Protein AF-A0A2P2M1C1-F1 (afdb_monomer_lite)

Structure (mmCIF, N/CA/C/O backbone):
data_AF-A0A2P2M1C1-F1
#
_entry.id   AF-A0A2P2M1C1-F1
#
loop_
_atom_site.gr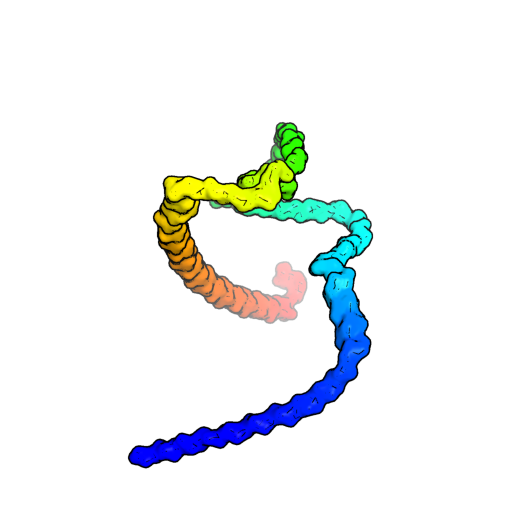oup_PDB
_atom_site.id
_atom_site.type_symbol
_atom_site.label_atom_id
_atom_site.label_alt_id
_atom_site.label_comp_id
_atom_site.label_asym_id
_atom_site.label_entity_id
_atom_site.label_seq_id
_atom_site.pdbx_PDB_ins_code
_atom_site.Cartn_x
_atom_site.Cartn_y
_atom_site.Cartn_z
_atom_site.occupancy
_atom_site.B_iso_or_equiv
_atom_site.auth_seq_id
_atom_site.auth_comp_id
_atom_site.auth_asym_id
_atom_site.auth_atom_id
_atom_site.pdbx_PDB_model_num
ATOM 1 N N . MET A 1 1 ? 43.285 -29.207 9.657 1.00 41.31 1 MET A N 1
ATOM 2 C CA . MET A 1 1 ? 42.515 -29.272 8.392 1.00 41.31 1 MET A CA 1
ATOM 3 C C . MET A 1 1 ? 41.741 -30.584 8.345 1.00 41.31 1 MET A C 1
ATOM 5 O O . MET A 1 1 ? 42.358 -31.636 8.246 1.00 41.31 1 MET A O 1
ATOM 9 N N . ARG A 1 2 ? 40.411 -30.543 8.487 1.00 46.97 2 ARG A N 1
ATOM 10 C CA . ARG A 1 2 ? 39.522 -31.719 8.463 1.00 46.97 2 ARG A CA 1
ATOM 11 C C . ARG A 1 2 ? 38.833 -31.756 7.094 1.00 46.97 2 ARG A C 1
ATOM 13 O O . ARG A 1 2 ? 38.139 -30.808 6.751 1.00 46.97 2 ARG A O 1
ATOM 20 N N . ARG A 1 3 ? 39.084 -32.795 6.289 1.00 52.12 3 ARG A N 1
ATOM 21 C CA . ARG A 1 3 ? 38.459 -32.974 4.966 1.00 52.12 3 ARG A CA 1
ATOM 22 C C . ARG A 1 3 ? 37.133 -33.719 5.137 1.00 52.12 3 ARG A C 1
ATOM 24 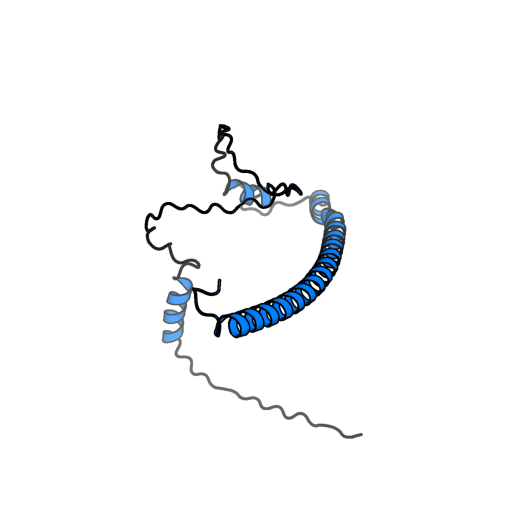O O . ARG A 1 3 ? 37.131 -34.798 5.721 1.00 52.12 3 ARG A O 1
ATOM 31 N N . PHE A 1 4 ? 36.039 -33.174 4.612 1.00 53.50 4 PHE A N 1
ATOM 32 C CA . PHE A 1 4 ? 34.773 -33.897 4.469 1.00 53.50 4 PHE A CA 1
ATOM 33 C C . PHE A 1 4 ? 34.757 -34.600 3.107 1.00 53.50 4 PHE A C 1
ATOM 35 O O . PHE A 1 4 ? 34.995 -33.966 2.079 1.00 53.50 4 PHE A O 1
ATOM 42 N N . LYS A 1 5 ? 34.531 -35.918 3.096 1.00 59.91 5 LYS A N 1
ATOM 43 C CA . LYS A 1 5 ? 34.287 -36.684 1.868 1.00 59.91 5 LYS A CA 1
ATOM 44 C C . LYS A 1 5 ? 32.788 -36.655 1.566 1.00 59.91 5 LYS A C 1
ATOM 46 O O . LYS A 1 5 ? 31.997 -37.062 2.409 1.00 59.91 5 LYS A O 1
ATOM 51 N N . GLY A 1 6 ? 32.420 -36.164 0.384 1.00 43.84 6 GLY A N 1
ATOM 52 C CA . GLY A 1 6 ? 31.051 -36.207 -0.130 1.00 43.84 6 GLY A CA 1
ATOM 53 C C . GLY A 1 6 ? 30.725 -37.592 -0.683 1.00 43.84 6 GLY A C 1
ATOM 54 O O . GLY A 1 6 ? 31.435 -38.098 -1.551 1.00 43.84 6 GLY A O 1
ATOM 55 N N . GLN A 1 7 ? 29.669 -38.201 -0.155 1.00 42.81 7 GLN A N 1
ATOM 56 C CA . GLN A 1 7 ? 29.088 -39.453 -0.625 1.00 42.81 7 GLN A CA 1
ATOM 57 C C . GLN A 1 7 ? 28.041 -39.121 -1.698 1.00 42.81 7 GLN A C 1
ATOM 59 O O . GLN A 1 7 ? 27.069 -38.427 -1.410 1.00 42.81 7 GLN A O 1
ATOM 64 N N . LYS A 1 8 ? 28.252 -39.577 -2.938 1.00 53.19 8 LYS A N 1
ATOM 65 C CA . LYS A 1 8 ? 27.218 -39.588 -3.981 1.00 53.19 8 LYS A CA 1
ATOM 66 C C . LYS A 1 8 ? 26.368 -40.842 -3.805 1.00 53.19 8 LYS A C 1
ATOM 68 O O . LYS A 1 8 ? 26.918 -41.937 -3.711 1.00 53.19 8 LYS A O 1
ATOM 73 N N . VAL A 1 9 ? 25.053 -40.672 -3.768 1.00 47.97 9 VAL A N 1
ATOM 74 C CA . VAL A 1 9 ? 24.082 -41.762 -3.879 1.00 47.97 9 VAL A CA 1
ATOM 75 C C . VAL A 1 9 ? 23.321 -41.508 -5.173 1.00 47.97 9 VAL A C 1
ATOM 77 O O . VAL A 1 9 ? 22.476 -40.620 -5.228 1.00 47.97 9 VAL A O 1
ATOM 80 N N . ASP A 1 10 ? 23.673 -42.244 -6.223 1.00 41.59 10 ASP A N 1
ATOM 81 C CA . ASP A 1 10 ? 22.880 -42.300 -7.447 1.00 41.59 10 ASP A CA 1
ATOM 82 C C . ASP A 1 10 ? 21.710 -43.252 -7.173 1.00 41.59 10 ASP A C 1
ATOM 84 O O . ASP A 1 10 ? 21.884 -44.468 -7.113 1.00 41.59 10 ASP A O 1
ATOM 88 N N . GLN A 1 11 ? 20.520 -42.702 -6.927 1.00 48.97 11 GLN A N 1
ATOM 89 C CA . GLN A 1 11 ? 19.297 -43.493 -6.827 1.00 48.97 11 GLN A CA 1
ATOM 90 C C . GLN A 1 11 ? 18.631 -43.522 -8.203 1.00 48.97 11 GLN A C 1
ATOM 92 O O . GLN A 1 11 ? 17.816 -42.670 -8.549 1.00 48.97 11 GLN A O 1
ATOM 97 N N . THR A 1 12 ? 19.026 -44.502 -9.012 1.00 42.69 12 THR A N 1
ATOM 98 C CA . THR A 1 12 ? 18.325 -44.891 -10.236 1.00 42.69 12 THR A CA 1
ATOM 99 C C . THR A 1 12 ? 16.996 -45.527 -9.846 1.00 42.69 12 THR A C 1
ATOM 101 O O . THR A 1 12 ? 16.941 -46.688 -9.443 1.00 42.69 12 THR A O 1
ATOM 104 N N . VAL A 1 13 ? 15.922 -44.745 -9.908 1.00 49.66 13 VAL A N 1
ATOM 105 C CA . VAL A 1 13 ? 14.561 -45.274 -9.853 1.00 49.66 13 VAL A CA 1
ATOM 106 C C . VAL A 1 13 ? 14.185 -45.649 -11.282 1.00 49.66 13 VAL A C 1
ATOM 108 O O . VAL A 1 13 ? 13.906 -44.775 -12.100 1.00 49.66 13 VAL A O 1
ATOM 111 N N . ASP A 1 14 ? 14.211 -46.945 -11.586 1.00 46.25 14 ASP A N 1
ATOM 112 C CA . ASP A 1 14 ? 13.631 -47.497 -12.810 1.00 46.25 14 ASP A CA 1
ATOM 113 C C . ASP A 1 14 ? 12.112 -47.292 -12.771 1.00 46.25 14 ASP A C 1
ATOM 115 O O . ASP A 1 14 ? 11.350 -48.111 -12.253 1.00 46.25 14 ASP A O 1
ATOM 119 N N . ILE A 1 15 ? 11.654 -46.154 -13.294 1.00 57.81 15 ILE A N 1
ATOM 120 C CA . ILE A 1 15 ? 10.233 -45.906 -13.514 1.00 57.81 15 ILE A CA 1
ATOM 121 C C . ILE A 1 15 ? 9.871 -46.584 -14.834 1.00 57.81 15 ILE A C 1
ATOM 123 O O . ILE A 1 15 ? 10.038 -46.019 -15.915 1.00 57.81 15 ILE A O 1
ATOM 127 N N . ILE A 1 16 ? 9.360 -47.811 -14.746 1.00 57.53 16 ILE A N 1
ATOM 128 C CA . ILE A 1 16 ? 8.668 -48.467 -15.858 1.00 57.53 16 ILE A CA 1
ATOM 129 C C . ILE A 1 16 ? 7.376 -47.675 -16.115 1.00 57.53 16 ILE A C 1
ATOM 131 O O . ILE A 1 16 ? 6.317 -47.951 -15.554 1.00 57.53 16 ILE A O 1
ATOM 135 N N . LEU A 1 17 ? 7.479 -46.629 -16.935 1.00 52.56 17 LEU A N 1
ATOM 136 C CA . LEU A 1 17 ? 6.347 -45.848 -17.420 1.00 52.56 17 LEU A CA 1
ATOM 137 C C . LEU A 1 17 ? 5.636 -46.668 -18.493 1.00 52.56 17 LEU A C 1
ATOM 139 O O . LEU A 1 17 ? 6.147 -46.830 -19.597 1.00 52.56 17 LEU A O 1
ATOM 143 N N . ASN A 1 18 ? 4.441 -47.166 -18.183 1.00 56.41 18 ASN A N 1
ATOM 144 C CA . ASN A 1 18 ? 3.503 -47.601 -19.208 1.00 56.41 18 ASN A CA 1
ATOM 145 C C . ASN A 1 18 ? 3.133 -46.369 -20.064 1.00 56.41 18 ASN A C 1
ATOM 147 O O . ASN A 1 18 ? 2.441 -45.476 -19.570 1.00 56.41 18 ASN A O 1
ATOM 151 N N . PRO A 1 19 ? 3.570 -46.276 -21.333 1.00 56.09 19 PRO A N 1
ATOM 152 C CA . PRO A 1 19 ? 3.393 -45.060 -22.125 1.00 56.09 19 PRO A CA 1
ATOM 153 C C . PRO A 1 19 ? 1.929 -44.827 -22.518 1.00 56.09 19 PRO A C 1
ATOM 155 O O . PRO A 1 19 ? 1.558 -43.721 -22.899 1.00 56.09 19 PRO A O 1
ATOM 158 N N . LYS A 1 20 ? 1.067 -45.849 -22.415 1.00 56.91 20 LYS A N 1
ATOM 159 C CA . LYS A 1 20 ? -0.342 -45.742 -22.816 1.00 56.91 20 LYS A CA 1
ATOM 160 C C . LYS A 1 20 ? -1.206 -44.995 -21.802 1.00 56.91 20 LYS A C 1
ATOM 162 O O . LYS A 1 20 ? -2.209 -44.411 -22.193 1.00 56.91 20 LYS A O 1
ATOM 167 N N . SER A 1 21 ? -0.828 -44.983 -20.522 1.00 58.84 21 SER A N 1
ATOM 168 C CA . SER A 1 21 ? -1.593 -44.276 -19.486 1.00 58.84 21 SER A CA 1
ATOM 169 C C . SER A 1 21 ? -1.220 -42.798 -19.362 1.00 58.84 21 SER A C 1
ATOM 171 O O . SER A 1 21 ? -2.030 -42.024 -18.862 1.00 58.84 21 SER A O 1
ATOM 173 N N . SER A 1 22 ? -0.030 -42.383 -19.819 1.00 60.75 22 SER A N 1
ATOM 174 C CA . SER A 1 22 ? 0.375 -40.972 -19.752 1.00 60.75 22 SER A CA 1
ATOM 175 C C . SER A 1 22 ? -0.283 -40.131 -20.845 1.00 60.75 22 SER A C 1
ATOM 177 O O . SER A 1 22 ? -0.759 -39.041 -20.553 1.00 60.75 22 SER A O 1
ATOM 179 N N . VAL A 1 23 ? -0.392 -40.639 -22.079 1.00 64.81 23 VAL A N 1
ATOM 180 C CA . VAL A 1 23 ? -0.949 -39.867 -23.207 1.00 64.81 23 VAL A CA 1
ATOM 181 C C . VAL A 1 23 ? -2.424 -39.523 -22.984 1.00 64.81 23 VAL A C 1
ATOM 183 O O . VAL A 1 23 ? -2.810 -38.370 -23.156 1.00 64.81 23 VAL A O 1
ATOM 186 N N . ALA A 1 24 ? -3.224 -40.482 -22.510 1.00 67.69 24 ALA A N 1
ATOM 187 C CA . ALA A 1 24 ? -4.639 -40.247 -22.210 1.00 67.69 24 ALA A CA 1
ATOM 188 C C . ALA A 1 24 ? -4.842 -39.228 -21.072 1.00 67.69 24 ALA A C 1
ATOM 190 O O . ALA A 1 24 ? -5.814 -38.475 -21.069 1.00 67.69 24 ALA A O 1
ATOM 191 N N . HIS A 1 25 ? -3.917 -39.172 -20.107 1.00 69.06 25 HIS A N 1
ATOM 192 C CA . HIS A 1 25 ? -3.972 -38.181 -19.032 1.00 69.06 25 HIS A CA 1
ATOM 193 C C . HIS A 1 25 ? -3.611 -36.775 -19.532 1.00 69.06 25 HIS A C 1
ATOM 195 O O . HIS A 1 25 ? -4.255 -35.799 -19.146 1.00 69.06 25 HIS A O 1
ATOM 201 N N . LEU A 1 26 ? -2.625 -36.678 -20.429 1.00 76.88 26 LEU A N 1
ATOM 202 C CA . LEU A 1 26 ? -2.195 -35.406 -21.006 1.00 76.88 26 LEU A CA 1
ATOM 203 C C . LEU A 1 26 ? -3.281 -34.788 -21.897 1.00 76.88 26 LEU A C 1
ATOM 205 O O . LEU A 1 26 ? -3.517 -33.582 -21.822 1.00 76.88 26 LEU A O 1
ATOM 209 N N . GLU A 1 27 ? -4.000 -35.599 -22.676 1.00 78.12 27 GLU A N 1
ATOM 210 C CA . GLU A 1 27 ? -5.101 -35.121 -23.523 1.00 78.12 27 GLU A CA 1
ATOM 211 C C . GLU A 1 27 ? -6.188 -34.414 -22.696 1.00 78.12 27 GLU A C 1
ATOM 213 O O . GLU A 1 27 ? -6.614 -33.317 -23.047 1.00 78.12 27 GLU A O 1
ATOM 218 N N . GLY A 1 28 ? -6.540 -34.949 -21.521 1.00 73.06 28 GLY A N 1
ATOM 219 C CA . GLY A 1 28 ? -7.480 -34.300 -20.602 1.00 73.06 28 GLY A CA 1
ATOM 220 C C . GLY A 1 28 ? -6.963 -32.994 -19.983 1.00 73.06 28 GLY A C 1
ATOM 221 O O . GLY A 1 28 ? -7.756 -32.091 -19.715 1.00 73.06 28 GLY A O 1
ATOM 222 N N . THR A 1 29 ? -5.648 -32.862 -19.771 1.00 75.81 29 THR A N 1
ATOM 223 C CA . THR A 1 29 ? -5.057 -31.621 -19.237 1.00 75.81 29 THR A CA 1
ATOM 224 C C . THR A 1 29 ? -5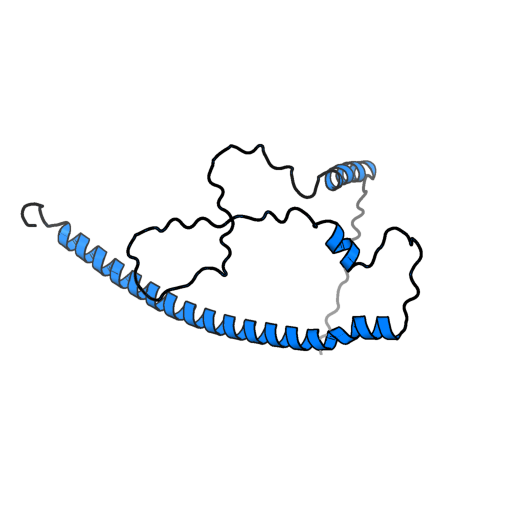.002 -30.494 -20.265 1.00 75.81 29 THR A C 1
ATOM 226 O O . THR A 1 29 ? -5.221 -29.344 -19.896 1.00 75.81 29 THR A O 1
ATOM 229 N N . PHE A 1 30 ? -4.762 -30.808 -21.543 1.00 74.50 30 PHE A N 1
ATOM 230 C CA . PHE A 1 30 ? -4.666 -29.804 -22.611 1.00 74.50 30 PHE A CA 1
ATOM 231 C C . PHE A 1 30 ? -5.998 -29.529 -23.318 1.00 74.50 30 PHE A C 1
ATOM 233 O O . PHE A 1 30 ? -6.153 -28.469 -23.917 1.00 74.50 30 PHE A O 1
ATOM 240 N N . ALA A 1 31 ? -6.973 -30.438 -23.228 1.00 78.69 31 ALA A N 1
ATOM 241 C CA . ALA A 1 31 ? -8.321 -30.214 -23.753 1.00 78.69 31 ALA A CA 1
ATOM 242 C C . ALA A 1 31 ? -9.170 -29.290 -22.864 1.00 78.69 31 ALA A C 1
ATOM 244 O O . ALA A 1 31 ? -10.250 -28.863 -23.275 1.00 78.69 31 ALA A O 1
ATOM 245 N N . LYS A 1 32 ? -8.716 -28.981 -21.642 1.00 79.31 32 LYS A N 1
ATOM 246 C CA . LYS A 1 32 ? -9.449 -28.098 -20.738 1.00 79.31 32 LYS A CA 1
ATOM 247 C C . LYS A 1 32 ? -9.092 -26.640 -21.045 1.00 79.31 32 LYS A C 1
ATOM 249 O O . LYS A 1 32 ? -7.917 -26.283 -20.935 1.00 79.31 32 LYS A O 1
ATOM 254 N N . PRO A 1 33 ? -10.062 -25.790 -21.429 1.00 73.19 33 PRO A N 1
ATOM 255 C CA . PRO A 1 33 ? -9.784 -24.380 -21.652 1.00 73.19 33 PRO A CA 1
ATOM 256 C C . PRO A 1 33 ? -9.243 -23.756 -20.353 1.00 73.19 33 PRO A C 1
ATOM 258 O O . PRO A 1 33 ? -9.687 -24.132 -19.264 1.00 73.19 33 PRO A O 1
ATOM 261 N N . PRO A 1 34 ? -8.289 -22.812 -20.441 1.00 71.31 34 PRO A N 1
ATOM 262 C CA . PRO A 1 34 ? -7.633 -22.222 -19.270 1.00 71.31 34 PRO A CA 1
ATOM 263 C C . PRO A 1 34 ? -8.600 -21.473 -18.343 1.00 71.31 34 PRO A C 1
ATOM 265 O O . PRO A 1 34 ? -8.275 -21.232 -17.183 1.00 71.31 34 PRO A O 1
ATOM 268 N N . PHE A 1 35 ? -9.798 -21.149 -18.830 1.00 63.56 35 PHE A N 1
ATOM 269 C CA . PHE A 1 35 ? -10.876 -20.556 -18.055 1.00 63.56 35 PHE A CA 1
ATOM 270 C C . PHE A 1 35 ? -12.144 -21.391 -18.278 1.00 63.56 35 PHE A C 1
ATOM 272 O O . PHE A 1 35 ? -12.482 -21.648 -19.435 1.00 63.56 35 PHE A O 1
ATOM 279 N N . PRO A 1 36 ? -12.829 -21.864 -17.222 1.00 68.38 36 PRO A N 1
ATOM 280 C CA . PRO A 1 36 ? -14.130 -22.500 -17.385 1.00 68.38 36 PRO A CA 1
ATOM 281 C C . PRO A 1 36 ? -15.127 -21.480 -17.944 1.00 68.38 36 PRO A C 1
ATOM 283 O O . PRO A 1 36 ? -15.161 -20.340 -17.477 1.00 68.38 36 PRO A O 1
ATOM 286 N N . ASP A 1 37 ? -15.931 -21.893 -18.926 1.00 54.09 37 ASP A N 1
ATOM 287 C CA . ASP A 1 37 ? -17.043 -21.082 -19.417 1.00 54.09 37 ASP A CA 1
ATOM 288 C C . ASP A 1 37 ? -17.951 -20.724 -18.239 1.00 54.09 37 ASP A C 1
ATOM 290 O O . ASP A 1 37 ? -18.376 -21.594 -17.472 1.00 54.09 37 ASP A O 1
ATOM 294 N N . SER A 1 38 ? -18.181 -19.423 -18.069 1.00 55.97 38 SER A N 1
ATOM 295 C CA . SER A 1 38 ? -18.974 -18.853 -16.989 1.00 55.97 38 SER A CA 1
ATOM 296 C C . SER A 1 38 ? -20.283 -19.616 -16.794 1.00 55.97 38 SER A C 1
ATOM 298 O O . SER A 1 38 ? -21.060 -19.797 -17.733 1.00 55.97 38 SER A O 1
ATOM 300 N N . SER A 1 39 ? -20.544 -20.017 -15.548 1.00 54.28 39 SER A N 1
ATOM 301 C CA . SER A 1 39 ? -21.848 -20.504 -15.096 1.00 54.28 39 SER A CA 1
ATOM 302 C C . SER A 1 39 ? -22.975 -19.585 -15.587 1.00 54.28 39 SER A C 1
ATOM 304 O O . SER A 1 39 ? -22.768 -18.370 -15.683 1.00 54.28 39 SER A O 1
ATOM 306 N N . PRO A 1 40 ? -24.178 -20.122 -15.873 1.00 47.19 40 PRO A N 1
ATOM 307 C CA . PRO A 1 40 ? -25.295 -19.303 -16.310 1.00 47.19 40 PRO A CA 1
ATOM 308 C C . PRO A 1 40 ? -25.575 -18.231 -15.262 1.00 47.19 40 PRO A C 1
ATOM 310 O O . PRO A 1 40 ? -25.778 -18.517 -14.081 1.00 47.19 40 PRO A O 1
ATOM 313 N N . ILE A 1 41 ? -25.551 -16.993 -15.742 1.00 44.69 41 ILE A N 1
ATOM 314 C CA . ILE A 1 41 ? -25.860 -15.779 -15.009 1.00 44.69 41 ILE A CA 1
ATOM 315 C C . ILE A 1 41 ? -27.221 -15.954 -14.320 1.00 44.69 41 ILE A C 1
ATOM 317 O O . ILE A 1 41 ? -28.277 -15.979 -14.954 1.00 44.69 41 ILE A O 1
ATOM 321 N N . VAL A 1 42 ? -27.209 -16.113 -12.997 1.00 46.47 42 VAL A N 1
ATOM 322 C CA . VAL A 1 42 ? -28.374 -15.735 -12.204 1.00 46.47 42 VAL A CA 1
ATOM 323 C C . VAL A 1 42 ? -28.470 -14.229 -12.396 1.00 46.47 42 VAL A C 1
ATOM 325 O O . VAL A 1 42 ? -27.532 -13.503 -12.073 1.00 46.47 42 VAL A O 1
ATOM 328 N N . LYS A 1 43 ? -29.561 -13.772 -13.016 1.00 49.06 43 LYS A N 1
ATOM 329 C CA . LYS A 1 43 ? -29.931 -12.358 -13.020 1.00 49.06 43 LYS A CA 1
ATOM 330 C C . LYS A 1 43 ? -30.174 -11.955 -11.571 1.00 49.06 43 LYS A C 1
ATOM 332 O O . LYS A 1 43 ? -31.300 -12.050 -11.096 1.00 49.06 43 LYS A O 1
ATOM 337 N N . ASP A 1 44 ? -29.122 -11.531 -10.896 1.00 42.34 44 ASP A N 1
ATOM 338 C CA . ASP A 1 44 ? -29.255 -10.580 -9.815 1.00 42.34 44 ASP A CA 1
ATOM 339 C C . ASP A 1 44 ? -28.697 -9.262 -10.335 1.00 42.34 44 ASP A C 1
ATOM 341 O O . ASP A 1 44 ? -27.519 -9.125 -10.671 1.00 42.34 44 ASP A O 1
ATOM 345 N N . SER A 1 45 ? -29.617 -8.339 -10.568 1.00 50.22 45 SER A N 1
ATOM 346 C CA . SER A 1 45 ? -29.359 -7.001 -11.065 1.00 50.22 45 SER A CA 1
ATOM 347 C C . SER A 1 45 ? -28.668 -6.195 -9.974 1.00 50.22 45 SER A C 1
ATOM 349 O O . SER A 1 45 ? -29.307 -5.414 -9.279 1.00 50.22 45 SER A O 1
ATOM 351 N N . ASN A 1 46 ? -27.366 -6.392 -9.821 1.00 54.03 46 ASN A N 1
ATOM 352 C CA . ASN A 1 46 ? -26.503 -5.430 -9.160 1.00 54.03 46 ASN A CA 1
ATOM 353 C C . ASN A 1 46 ? -25.112 -5.509 -9.790 1.00 54.03 46 ASN A C 1
ATOM 355 O O . ASN A 1 46 ? -24.194 -6.154 -9.287 1.00 54.03 46 ASN A O 1
ATOM 359 N N . GLU A 1 47 ? -25.005 -4.903 -10.968 1.00 44.59 47 GLU A N 1
ATOM 360 C CA . GLU A 1 47 ? -23.760 -4.701 -11.696 1.00 44.59 47 GLU A CA 1
ATOM 361 C C . GLU A 1 47 ? -22.880 -3.737 -10.887 1.00 44.59 47 GLU A C 1
ATOM 363 O O . GLU A 1 47 ? -22.967 -2.520 -11.022 1.00 44.59 47 GLU A O 1
ATOM 368 N N . PHE A 1 48 ? -22.058 -4.282 -9.988 1.00 49.62 48 PHE A N 1
ATOM 369 C CA . PHE A 1 48 ? -20.984 -3.531 -9.347 1.00 49.62 48 PHE A CA 1
ATOM 370 C C . PHE A 1 48 ? -19.878 -3.339 -10.389 1.00 49.62 48 PHE A C 1
ATOM 372 O O . PHE A 1 48 ? -18.948 -4.141 -10.498 1.00 49.62 48 PHE A O 1
ATOM 379 N N . ALA A 1 49 ? -20.040 -2.314 -11.227 1.00 54.03 49 ALA A N 1
ATOM 380 C CA . ALA A 1 49 ? -18.969 -1.823 -12.077 1.00 54.03 49 ALA A CA 1
ATOM 381 C C . ALA A 1 49 ? -17.770 -1.466 -11.186 1.00 54.03 49 ALA A C 1
ATOM 383 O O . ALA A 1 49 ? -17.943 -0.899 -10.105 1.00 54.03 49 ALA A O 1
ATOM 384 N N . ALA A 1 50 ? -16.565 -1.844 -11.616 1.00 55.97 50 ALA A N 1
ATOM 385 C CA . ALA A 1 50 ? -15.346 -1.471 -10.914 1.00 55.97 50 ALA A CA 1
ATOM 386 C C . ALA A 1 50 ? -15.323 0.061 -10.755 1.00 55.97 50 ALA A C 1
ATOM 388 O O . ALA A 1 50 ? -15.457 0.749 -11.767 1.00 55.97 50 ALA A O 1
ATOM 389 N N . PRO A 1 51 ? -15.209 0.602 -9.530 1.00 57.19 51 PRO A N 1
ATOM 390 C CA . PRO A 1 51 ? -15.084 2.039 -9.359 1.00 57.19 51 PRO A CA 1
ATOM 391 C C . PRO A 1 51 ? -13.757 2.473 -9.984 1.00 57.19 51 PRO A C 1
ATOM 393 O O . PRO A 1 51 ? -12.699 1.978 -9.588 1.00 57.19 51 PRO A O 1
ATOM 396 N N . ASP A 1 52 ? -13.816 3.360 -10.977 1.00 63.50 52 ASP A N 1
ATOM 397 C CA . ASP A 1 52 ? -12.636 4.033 -11.509 1.00 63.50 52 ASP A CA 1
ATOM 398 C C . ASP A 1 52 ? -12.046 4.883 -10.374 1.00 63.50 52 ASP A C 1
ATOM 400 O O . ASP A 1 52 ? -12.639 5.849 -9.900 1.00 63.50 52 ASP A O 1
ATOM 404 N N . ILE A 1 53 ? -10.894 4.445 -9.865 1.00 67.75 53 ILE A N 1
ATOM 405 C CA . ILE A 1 53 ? -10.267 4.942 -8.626 1.00 67.75 53 ILE A CA 1
ATOM 406 C C . ILE A 1 53 ? -9.788 6.403 -8.767 1.00 67.75 53 ILE A C 1
ATOM 408 O O . ILE A 1 53 ? -9.460 7.042 -7.770 1.00 67.75 53 ILE A O 1
ATOM 412 N N . ASP A 1 54 ? -9.785 6.942 -9.985 1.00 69.62 54 ASP A N 1
ATOM 413 C CA . ASP A 1 54 ? -9.296 8.286 -10.295 1.00 69.62 54 ASP A CA 1
ATOM 414 C C . ASP A 1 54 ? -10.364 9.396 -10.140 1.00 69.62 54 ASP A C 1
ATOM 416 O O . ASP A 1 54 ? -9.997 10.567 -10.153 1.00 69.62 54 ASP A O 1
ATOM 420 N N . ASP A 1 55 ? -11.645 9.055 -9.917 1.00 64.69 55 ASP A N 1
ATOM 421 C CA . ASP A 1 55 ? -12.762 10.016 -9.752 1.00 64.69 55 ASP A CA 1
ATOM 422 C C . ASP A 1 55 ? -13.185 10.243 -8.280 1.00 64.69 55 ASP A C 1
ATOM 424 O O . ASP A 1 55 ? -14.199 10.884 -7.997 1.00 64.69 55 ASP A O 1
ATOM 428 N N . ILE A 1 56 ? -12.424 9.730 -7.305 1.00 63.34 56 ILE A N 1
ATOM 429 C CA . ILE A 1 56 ? -12.649 10.061 -5.890 1.00 63.34 56 ILE A CA 1
ATOM 430 C C . ILE A 1 56 ? -11.976 11.408 -5.593 1.00 63.34 56 ILE A C 1
ATOM 432 O O . ILE A 1 56 ? -10.820 11.461 -5.169 1.00 63.34 56 ILE A O 1
ATOM 436 N N . GLU A 1 57 ? -12.710 12.505 -5.779 1.00 65.81 57 GLU A N 1
ATOM 437 C CA . GLU A 1 57 ? -12.396 13.767 -5.103 1.00 65.81 57 GLU A CA 1
ATOM 438 C C . GLU A 1 57 ? -12.698 13.594 -3.606 1.00 65.81 57 GLU A C 1
ATOM 440 O O . GLU A 1 57 ? -13.849 13.528 -3.176 1.00 65.81 57 GLU A O 1
ATOM 445 N N . ILE A 1 58 ? -11.642 13.445 -2.802 1.00 58.34 58 ILE A N 1
ATOM 446 C CA . ILE A 1 58 ? -11.743 13.475 -1.341 1.00 58.34 58 ILE A CA 1
ATOM 447 C C . ILE A 1 58 ? -11.850 14.944 -0.946 1.00 58.34 58 ILE A C 1
ATOM 449 O O . ILE A 1 58 ? -10.834 15.613 -0.773 1.00 58.34 58 ILE A O 1
ATOM 453 N N . ASP A 1 59 ? -13.075 15.444 -0.841 1.00 60.00 59 ASP A N 1
ATOM 454 C CA . ASP A 1 59 ? -13.323 16.715 -0.169 1.00 60.00 59 ASP A CA 1
ATOM 455 C C . ASP A 1 59 ? -13.173 16.503 1.349 1.00 60.00 59 ASP A C 1
ATOM 457 O O . ASP A 1 59 ? -13.768 15.591 1.930 1.00 60.00 59 ASP A O 1
ATOM 461 N N . ASP A 1 60 ? -12.349 17.331 1.995 1.00 56.69 60 ASP A N 1
ATOM 462 C CA . ASP A 1 60 ? -12.071 17.331 3.442 1.00 56.69 60 ASP A CA 1
ATOM 463 C C . ASP A 1 60 ? -13.271 17.879 4.269 1.00 56.69 60 ASP A C 1
ATOM 465 O O . ASP A 1 60 ? -13.089 18.657 5.208 1.00 56.69 60 ASP A O 1
ATOM 469 N N . GLU A 1 61 ? -14.519 17.506 3.953 1.00 57.62 61 GLU A N 1
ATOM 470 C CA . GLU A 1 61 ? -15.716 18.003 4.658 1.00 57.62 61 GLU A CA 1
ATOM 471 C C . GLU A 1 61 ? -16.804 16.912 4.857 1.00 57.62 61 GLU A C 1
ATOM 473 O O . GLU A 1 61 ? -17.069 16.121 3.949 1.00 57.62 61 GLU A O 1
ATOM 478 N N . PRO A 1 62 ? -17.431 16.790 6.052 1.00 44.34 62 PRO A N 1
ATOM 479 C CA . PRO A 1 62 ? -18.364 15.697 6.362 1.00 44.34 62 PRO A CA 1
ATOM 480 C C . PRO A 1 62 ? -19.704 15.803 5.596 1.00 44.34 62 PRO A C 1
ATOM 482 O O . PRO A 1 62 ? -20.173 16.904 5.313 1.00 44.34 62 PRO A O 1
ATOM 485 N N . PRO A 1 63 ? -20.379 14.674 5.286 1.00 47.31 63 PRO A N 1
ATOM 486 C CA . PRO A 1 63 ? -21.358 14.626 4.203 1.00 47.31 63 PRO A CA 1
ATOM 487 C C . PRO A 1 63 ? -22.736 15.164 4.612 1.00 47.31 63 PRO A C 1
ATOM 489 O O . PRO A 1 63 ? -23.334 14.705 5.587 1.00 47.31 63 PRO A O 1
ATOM 492 N N . LEU A 1 64 ? -23.298 16.058 3.790 1.00 36.59 64 LEU A N 1
ATOM 493 C CA . LEU A 1 64 ? -24.728 16.368 3.772 1.00 36.59 64 LEU A CA 1
ATOM 494 C C . LEU A 1 64 ? -25.343 15.913 2.446 1.00 36.59 64 LEU A C 1
ATOM 496 O O . LEU A 1 64 ? -24.921 16.286 1.356 1.00 36.59 64 LEU A O 1
ATOM 500 N N . HIS A 1 65 ? -26.363 15.071 2.573 1.00 46.06 65 HIS A N 1
ATOM 501 C CA . HIS A 1 65 ? -27.145 14.507 1.484 1.00 46.06 65 HIS A CA 1
ATOM 502 C C . HIS A 1 65 ? -27.790 15.594 0.621 1.00 46.06 65 HIS A C 1
ATOM 504 O O . HIS A 1 65 ? -28.576 16.370 1.146 1.00 46.06 65 HIS A O 1
ATOM 510 N N . THR A 1 66 ? -27.566 15.567 -0.696 1.00 38.91 66 THR A N 1
ATOM 511 C CA . THR A 1 66 ? -28.605 15.791 -1.724 1.00 38.91 66 THR A CA 1
ATOM 512 C C . THR A 1 66 ? -28.037 15.502 -3.116 1.00 38.91 66 THR A C 1
ATOM 514 O O . THR A 1 66 ? -26.963 15.974 -3.468 1.00 38.91 66 THR A O 1
ATOM 517 N N . ALA A 1 67 ? -28.758 14.706 -3.907 1.00 44.25 67 ALA A N 1
ATOM 518 C CA . ALA A 1 67 ? -28.396 14.362 -5.282 1.00 44.25 67 ALA A CA 1
ATOM 519 C C . ALA A 1 67 ? -28.479 15.570 -6.235 1.00 44.25 67 ALA A C 1
ATOM 521 O O . ALA A 1 67 ? -29.387 16.392 -6.089 1.00 44.25 67 ALA A O 1
ATOM 522 N N . PRO A 1 68 ? -27.674 15.578 -7.312 1.00 39.41 68 PRO A N 1
ATOM 523 C CA . PRO A 1 68 ? -28.128 16.131 -8.576 1.00 39.41 68 PRO A CA 1
ATOM 524 C C . PRO A 1 68 ? -28.049 15.106 -9.711 1.00 39.41 68 PRO A C 1
ATOM 526 O O . PRO A 1 68 ? -27.038 14.458 -9.970 1.00 39.41 68 PRO A O 1
ATOM 529 N N . SER A 1 69 ? -29.173 15.014 -10.414 1.00 46.84 69 SER A N 1
ATOM 530 C CA . SER A 1 69 ? -29.290 14.446 -11.748 1.00 46.84 69 SER A CA 1
ATOM 531 C C . SER A 1 69 ? -28.435 15.270 -12.714 1.00 46.84 69 SER A C 1
ATOM 533 O O . SER A 1 69 ? -28.613 16.482 -12.811 1.00 46.84 69 SER A O 1
ATOM 535 N N . SER A 1 70 ? -27.519 14.626 -13.434 1.00 47.25 70 SER A N 1
ATOM 536 C CA . SER A 1 70 ? -26.856 15.238 -14.582 1.00 47.25 70 SER A CA 1
ATOM 537 C C . SER A 1 70 ? -26.667 14.185 -15.663 1.00 47.25 70 SER A C 1
ATOM 539 O O . SER A 1 70 ? -25.935 13.212 -15.507 1.00 47.25 70 SER A O 1
ATOM 541 N N . SER A 1 71 ? -27.430 14.369 -16.736 1.00 51.34 71 SER A N 1
ATOM 542 C CA . SER A 1 71 ? -27.424 13.556 -17.944 1.00 51.34 71 SER A CA 1
ATOM 543 C C . SER A 1 71 ? -26.154 13.840 -18.738 1.00 51.34 71 SER A C 1
ATOM 545 O O . SER A 1 71 ? -25.981 14.952 -19.236 1.00 51.34 71 SER A O 1
ATOM 547 N N . CYS A 1 72 ? -25.298 12.837 -18.912 1.00 36.25 72 CYS A N 1
ATOM 548 C CA . CYS A 1 72 ? -24.190 12.880 -19.858 1.00 36.25 72 CYS A CA 1
ATOM 549 C C . CYS A 1 72 ? -24.366 11.786 -20.924 1.00 36.25 72 CYS A C 1
ATOM 551 O O . CYS A 1 72 ? -24.514 10.600 -20.630 1.00 36.25 72 CYS A O 1
ATOM 553 N N . ASP A 1 73 ? -24.393 12.213 -22.187 1.00 42.12 73 ASP A N 1
ATOM 554 C CA . ASP A 1 73 ? -24.514 11.343 -23.355 1.00 42.12 73 ASP A CA 1
ATOM 555 C C . ASP A 1 73 ? -23.311 10.393 -23.471 1.00 42.12 73 ASP A C 1
ATOM 557 O O . ASP A 1 73 ? -22.184 10.802 -23.768 1.00 42.12 73 ASP A O 1
ATOM 561 N N . VAL A 1 74 ? -23.563 9.094 -23.301 1.00 42.34 74 VAL A N 1
ATOM 562 C CA . VAL A 1 74 ? -22.575 8.027 -23.496 1.00 42.34 74 VAL A CA 1
ATOM 563 C C . VAL A 1 74 ? -22.373 7.783 -24.994 1.00 42.34 74 VAL A C 1
ATOM 565 O O . VAL A 1 74 ? -23.144 7.084 -25.654 1.00 42.34 74 VAL A O 1
ATOM 568 N N . ARG A 1 75 ? -21.280 8.315 -25.552 1.00 51.16 75 ARG A N 1
ATOM 569 C CA . ARG A 1 75 ? -20.750 7.848 -26.841 1.00 51.16 75 ARG A CA 1
ATOM 570 C C . ARG A 1 75 ? -20.042 6.511 -26.636 1.00 51.16 75 ARG A C 1
ATOM 572 O O . ARG A 1 75 ? -18.918 6.449 -26.153 1.00 51.16 75 ARG A O 1
ATOM 579 N N . SER A 1 76 ? -20.699 5.423 -27.032 1.00 50.91 76 SER A N 1
ATOM 580 C CA . SER A 1 76 ? -20.132 4.076 -26.966 1.00 50.91 76 SER A CA 1
ATOM 581 C C . SER A 1 76 ? -18.974 3.902 -27.960 1.00 50.91 76 SER A C 1
ATOM 583 O O . SER A 1 76 ? -19.210 3.701 -29.155 1.00 50.91 76 SER A O 1
ATOM 585 N N . ILE A 1 77 ? -17.728 3.914 -27.483 1.00 50.59 77 ILE A N 1
ATOM 586 C CA . ILE A 1 77 ? -16.578 3.446 -28.269 1.00 50.59 77 ILE A CA 1
ATOM 587 C C . ILE A 1 77 ? -16.579 1.918 -28.210 1.00 50.59 77 ILE A C 1
ATOM 589 O O . ILE A 1 77 ? -16.036 1.284 -27.309 1.00 50.59 77 ILE A O 1
ATOM 593 N N . LYS A 1 78 ? -17.270 1.304 -29.171 1.00 57.16 78 LYS A N 1
ATOM 594 C CA . LYS A 1 78 ? -17.258 -0.145 -29.360 1.00 57.16 78 LYS A CA 1
ATOM 595 C C . LYS A 1 78 ? -16.088 -0.529 -30.267 1.00 57.16 78 LYS A C 1
ATOM 597 O O . LYS A 1 78 ? -16.095 -0.188 -31.442 1.00 57.16 78 LYS A O 1
ATOM 602 N N . ARG A 1 79 ? -15.224 -1.389 -29.715 1.00 54.78 79 ARG A N 1
ATOM 603 C CA . ARG A 1 79 ? -14.403 -2.418 -30.386 1.00 54.78 79 ARG A CA 1
ATOM 604 C C . ARG A 1 79 ? -13.166 -1.944 -31.164 1.00 54.78 79 ARG A C 1
ATOM 606 O O . ARG A 1 79 ? -13.270 -1.517 -32.303 1.00 54.78 79 ARG A O 1
ATOM 613 N N . ALA A 1 80 ? -11.988 -2.222 -30.596 1.00 53.12 80 ALA A N 1
ATOM 614 C CA . ALA A 1 80 ? -10.730 -2.346 -31.345 1.00 53.12 80 ALA A CA 1
ATOM 615 C C . ALA A 1 80 ? -9.754 -3.395 -30.755 1.00 53.12 80 ALA A C 1
ATOM 617 O O . ALA A 1 80 ? -8.555 -3.318 -30.977 1.00 53.12 80 ALA A O 1
ATOM 618 N N . LYS A 1 81 ? -10.245 -4.416 -30.036 1.00 57.81 81 LYS A N 1
ATOM 619 C CA . LYS A 1 81 ? -9.394 -5.356 -29.269 1.00 57.81 81 LYS A CA 1
ATOM 620 C C . LYS A 1 81 ? -8.567 -6.350 -30.117 1.00 57.81 81 LYS A C 1
ATOM 622 O O . LYS A 1 81 ? -7.813 -7.142 -29.570 1.00 57.81 81 LYS A O 1
ATOM 627 N N . GLY A 1 82 ? -8.730 -6.344 -31.444 1.00 57.72 82 GLY A N 1
ATOM 628 C CA . GLY A 1 82 ? -7.941 -7.166 -32.380 1.00 57.72 82 GLY A CA 1
ATOM 629 C C . GLY A 1 82 ? -6.851 -6.371 -33.105 1.00 57.72 82 GLY A C 1
ATOM 630 O O . GLY A 1 82 ? -5.704 -6.800 -33.172 1.00 57.72 82 GLY A O 1
ATOM 631 N N . ALA A 1 83 ? -7.189 -5.160 -33.555 1.00 60.56 83 ALA A N 1
ATOM 632 C CA . ALA A 1 83 ? -6.308 -4.335 -34.376 1.00 60.56 83 ALA A CA 1
ATOM 633 C C . ALA A 1 83 ? -5.131 -3.724 -33.594 1.00 60.56 83 ALA A C 1
ATOM 635 O O . ALA A 1 83 ? -4.103 -3.417 -34.190 1.00 60.56 83 ALA A O 1
ATOM 636 N N . GLU A 1 84 ? -5.251 -3.549 -32.272 1.00 66.19 84 GLU A N 1
ATOM 637 C CA . GLU A 1 84 ? -4.173 -2.991 -31.438 1.00 66.19 84 GLU A CA 1
ATOM 638 C C . GLU A 1 84 ? -2.947 -3.916 -31.385 1.00 66.19 84 GLU A C 1
ATOM 640 O O . GLU A 1 84 ? -1.809 -3.460 -31.479 1.00 66.19 84 GLU A O 1
ATOM 645 N N . ARG A 1 85 ? -3.171 -5.233 -31.284 1.00 65.44 85 ARG A N 1
ATOM 646 C CA . ARG A 1 85 ? -2.104 -6.226 -31.129 1.00 65.44 85 ARG A CA 1
ATOM 647 C C . ARG A 1 85 ? -1.348 -6.432 -32.436 1.00 65.44 85 ARG A C 1
ATOM 649 O O . ARG A 1 85 ? -0.128 -6.556 -32.420 1.00 65.44 85 ARG A O 1
ATOM 656 N N . GLU A 1 86 ? -2.056 -6.430 -33.558 1.00 65.00 86 GLU A N 1
ATOM 657 C CA . GLU A 1 86 ? -1.469 -6.516 -34.900 1.00 65.00 86 GLU A CA 1
ATOM 658 C C . GLU A 1 86 ? -0.669 -5.253 -35.249 1.00 65.00 86 GLU A C 1
ATOM 660 O O . GLU A 1 86 ? 0.440 -5.355 -35.776 1.00 65.00 86 GLU A O 1
ATOM 665 N N . GLN A 1 87 ? -1.160 -4.071 -34.853 1.00 65.50 87 GLN A N 1
ATOM 666 C CA . GLN A 1 87 ? -0.430 -2.805 -34.997 1.00 65.50 87 GLN A CA 1
ATOM 667 C C . GLN A 1 87 ? 0.826 -2.743 -34.119 1.00 65.50 87 GLN A C 1
ATOM 669 O O . GLN A 1 87 ? 1.875 -2.308 -34.592 1.00 65.50 87 GLN A O 1
ATOM 674 N N . LEU A 1 88 ? 0.761 -3.224 -32.871 1.00 63.44 88 LEU A N 1
ATOM 675 C CA . LEU A 1 88 ? 1.921 -3.301 -31.972 1.00 63.44 88 LEU A CA 1
ATOM 676 C C . LEU A 1 88 ? 2.999 -4.269 -32.478 1.00 63.44 88 LEU A C 1
ATOM 678 O O . LEU A 1 88 ? 4.189 -4.020 -32.292 1.00 63.44 88 LEU A O 1
ATOM 682 N N . LEU A 1 89 ? 2.592 -5.368 -33.117 1.00 68.12 89 LEU A N 1
ATOM 683 C CA . LEU A 1 89 ? 3.507 -6.358 -33.689 1.00 68.12 89 LEU A CA 1
ATOM 684 C C . LEU A 1 89 ? 3.977 -5.988 -35.107 1.00 68.12 89 LEU A C 1
ATOM 686 O O . LEU A 1 89 ? 4.882 -6.636 -35.632 1.00 68.12 89 LEU A O 1
ATOM 690 N N . GLY A 1 90 ? 3.406 -4.940 -35.715 1.00 65.06 90 GLY A N 1
ATOM 691 C CA . GLY A 1 90 ? 3.731 -4.493 -37.072 1.00 65.06 90 GLY A CA 1
ATOM 692 C C . GLY A 1 90 ? 3.422 -5.538 -38.146 1.00 65.06 90 GLY A C 1
ATOM 693 O O . GLY A 1 90 ? 4.082 -5.552 -39.186 1.00 65.06 90 GLY A O 1
ATOM 694 N N . MET A 1 91 ? 2.468 -6.434 -37.877 1.00 59.66 91 MET A N 1
ATOM 695 C CA . MET A 1 91 ? 2.146 -7.571 -38.732 1.00 59.66 91 MET A CA 1
ATOM 696 C C . MET A 1 91 ? 0.898 -7.234 -39.550 1.00 59.66 91 MET A C 1
ATOM 698 O O . MET A 1 91 ? -0.220 -7.512 -39.138 1.00 59.66 91 MET A O 1
ATOM 702 N N . SER A 1 92 ? 1.095 -6.559 -40.684 1.00 58.22 92 SER A N 1
ATOM 703 C CA . SER A 1 92 ? 0.090 -6.507 -41.749 1.00 58.22 92 SER A CA 1
ATOM 704 C C . SER A 1 92 ? 0.026 -7.882 -42.417 1.00 58.22 92 SER A C 1
ATOM 706 O O . SER A 1 92 ? 1.082 -8.439 -42.715 1.00 58.22 92 SER A O 1
ATOM 708 N N . ASP A 1 93 ? -1.178 -8.397 -42.667 1.00 59.09 93 ASP A N 1
ATOM 709 C CA . ASP A 1 93 ? -1.474 -9.765 -43.143 1.00 59.09 93 ASP A CA 1
ATOM 710 C C . ASP A 1 93 ? -0.759 -10.218 -44.441 1.00 59.09 93 ASP A C 1
ATOM 712 O O . ASP A 1 93 ? -0.812 -11.393 -44.794 1.00 59.09 93 ASP A O 1
ATOM 716 N N . ASP A 1 94 ? -0.049 -9.330 -45.144 1.00 58.66 94 ASP A N 1
ATOM 717 C CA . ASP A 1 94 ? 0.474 -9.578 -46.495 1.00 58.66 94 ASP A CA 1
ATOM 718 C C . ASP A 1 94 ? 1.953 -9.997 -46.605 1.00 58.66 94 ASP A C 1
ATOM 720 O O . ASP A 1 94 ? 2.455 -10.134 -47.719 1.00 58.66 94 ASP A O 1
ATOM 724 N N . ASP A 1 95 ? 2.683 -10.262 -45.516 1.00 55.34 95 ASP A N 1
ATOM 725 C CA . ASP A 1 95 ? 4.092 -10.676 -45.650 1.00 55.34 95 ASP A CA 1
ATOM 726 C C . ASP A 1 95 ? 4.505 -11.781 -44.663 1.00 55.34 95 ASP A C 1
ATOM 728 O O . ASP A 1 95 ? 5.072 -11.551 -43.597 1.00 55.34 95 ASP A O 1
ATOM 732 N N . MET A 1 96 ? 4.309 -13.038 -45.076 1.00 60.53 96 MET A N 1
ATOM 733 C CA . MET A 1 96 ? 4.880 -14.245 -44.443 1.00 60.53 96 MET A CA 1
ATOM 734 C C . MET A 1 96 ? 6.415 -14.352 -44.602 1.00 60.53 96 MET A C 1
ATOM 736 O O . MET A 1 96 ? 7.002 -15.417 -44.392 1.00 60.53 96 MET A O 1
ATOM 740 N N . LYS A 1 97 ? 7.095 -13.271 -45.004 1.00 67.75 97 LYS A N 1
ATOM 741 C CA . LYS A 1 97 ? 8.554 -13.198 -45.124 1.00 67.75 97 LYS A CA 1
ATOM 742 C C . LYS A 1 97 ? 9.125 -12.254 -44.066 1.00 67.75 97 LYS A C 1
ATOM 744 O O . LYS A 1 97 ? 8.594 -11.164 -43.867 1.00 67.75 97 LYS A O 1
ATOM 749 N N . PRO A 1 98 ? 10.236 -12.626 -43.405 1.00 70.19 98 PRO A N 1
ATOM 750 C CA . PRO A 1 98 ? 10.871 -11.750 -42.431 1.00 70.19 98 PRO A CA 1
ATOM 751 C C . PRO A 1 98 ? 11.320 -10.448 -43.111 1.00 70.19 98 PRO A C 1
ATOM 753 O O . PRO A 1 98 ? 12.165 -10.467 -44.009 1.00 70.19 98 PRO A O 1
ATOM 756 N N . ARG A 1 99 ? 10.760 -9.309 -42.680 1.00 70.50 99 ARG A N 1
ATOM 757 C CA . ARG A 1 99 ? 11.173 -7.976 -43.149 1.00 70.50 99 ARG A CA 1
ATOM 758 C C . ARG A 1 99 ? 12.630 -7.719 -42.769 1.00 70.50 99 ARG A C 1
ATOM 760 O O . ARG A 1 99 ? 12.997 -7.782 -41.595 1.00 70.50 99 ARG A O 1
ATOM 767 N N . LEU A 1 100 ? 13.454 -7.381 -43.759 1.00 76.12 100 LEU A N 1
ATOM 768 C CA . LEU A 1 100 ? 14.814 -6.897 -43.528 1.00 76.12 100 LEU A CA 1
ATOM 769 C C . LEU A 1 100 ? 14.733 -5.469 -42.972 1.00 76.12 100 LEU A C 1
ATOM 771 O O . LEU A 1 100 ? 14.408 -4.533 -43.700 1.00 76.12 100 LEU A O 1
ATOM 775 N N . ARG A 1 101 ? 14.984 -5.312 -41.669 1.00 82.06 101 ARG A N 1
ATOM 776 C CA . ARG A 1 101 ? 14.989 -4.001 -41.004 1.00 82.06 101 ARG A CA 1
ATOM 777 C C . ARG A 1 101 ? 16.247 -3.204 -41.321 1.00 82.06 101 ARG A C 1
ATOM 779 O O . ARG A 1 101 ? 17.331 -3.769 -41.470 1.00 82.06 101 ARG A O 1
ATOM 786 N N . THR A 1 102 ? 16.109 -1.881 -41.361 1.00 87.38 102 THR A N 1
ATOM 787 C CA . THR A 1 102 ? 17.256 -0.975 -41.485 1.00 87.38 102 THR A CA 1
ATOM 788 C C . THR A 1 102 ? 17.973 -0.807 -40.136 1.00 87.38 102 THR A C 1
ATOM 790 O O . THR A 1 102 ? 17.342 -0.897 -39.078 1.00 87.38 102 THR A O 1
ATOM 793 N N . PRO A 1 103 ? 19.295 -0.543 -40.128 1.00 85.31 103 PRO A N 1
ATOM 794 C CA . PRO A 1 103 ? 20.052 -0.338 -38.891 1.00 85.31 103 PRO A CA 1
ATOM 795 C C . PRO A 1 103 ? 19.503 0.795 -38.015 1.00 85.31 103 PRO A C 1
ATOM 797 O O . PRO A 1 103 ? 19.551 0.699 -36.789 1.00 85.31 103 PRO A O 1
ATOM 800 N N . ASP A 1 104 ? 18.958 1.848 -38.628 1.00 83.56 104 ASP A N 1
ATOM 801 C CA . ASP A 1 104 ? 18.379 2.986 -37.909 1.00 83.56 104 ASP A CA 1
ATOM 802 C C . ASP A 1 104 ? 17.042 2.638 -37.243 1.00 83.56 104 ASP A C 1
ATOM 804 O O . ASP A 1 104 ? 16.801 3.070 -36.118 1.00 83.56 104 ASP A O 1
ATOM 808 N N . GLU A 1 105 ? 16.214 1.790 -37.865 1.00 84.38 105 GLU A N 1
ATOM 809 C CA . GLU A 1 105 ? 14.980 1.265 -37.261 1.00 84.38 105 GLU A CA 1
ATOM 810 C C . GLU A 1 105 ? 15.292 0.394 -36.036 1.00 84.38 105 GLU A C 1
ATOM 812 O O . GLU A 1 105 ? 14.671 0.535 -34.980 1.00 84.38 105 GLU A O 1
ATOM 817 N N . ILE A 1 106 ? 16.309 -0.467 -36.144 1.00 84.06 106 ILE A N 1
ATOM 818 C CA . ILE A 1 106 ? 16.795 -1.268 -35.014 1.00 84.06 106 ILE A CA 1
ATOM 819 C C . ILE A 1 106 ? 17.289 -0.329 -33.911 1.00 84.06 106 ILE A C 1
ATOM 821 O O . ILE A 1 106 ? 16.874 -0.444 -32.758 1.00 84.06 106 ILE A O 1
ATOM 825 N N . ARG A 1 107 ? 18.128 0.653 -34.253 1.00 82.38 107 ARG A N 1
ATOM 826 C CA . ARG A 1 107 ? 18.659 1.598 -33.270 1.00 82.38 107 ARG A CA 1
ATOM 827 C C . ARG A 1 107 ? 17.549 2.409 -32.603 1.00 82.38 107 ARG A C 1
ATOM 829 O O . ARG A 1 107 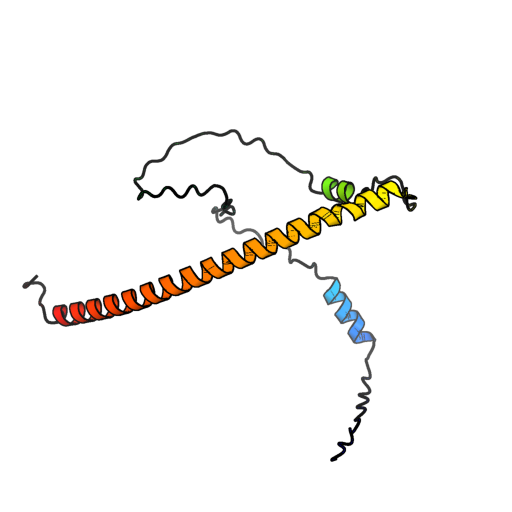? 17.653 2.627 -31.405 1.00 82.38 107 ARG A O 1
ATOM 836 N N . ALA A 1 108 ? 16.495 2.806 -33.316 1.00 80.12 108 ALA A N 1
ATOM 837 C CA . ALA A 1 108 ? 15.348 3.523 -32.756 1.00 80.12 108 ALA A CA 1
ATOM 838 C C . ALA A 1 108 ? 14.528 2.663 -31.778 1.00 80.12 108 ALA A C 1
ATOM 840 O O . ALA A 1 108 ? 14.224 3.124 -30.677 1.00 80.12 108 ALA A O 1
ATOM 841 N N . ASN A 1 109 ? 14.236 1.405 -32.132 1.00 79.31 109 ASN A N 1
ATOM 842 C CA . ASN A 1 109 ? 13.496 0.481 -31.263 1.00 79.31 109 ASN A CA 1
ATOM 843 C C . ASN A 1 109 ? 14.239 0.179 -29.955 1.00 79.31 109 ASN A C 1
ATOM 845 O O . ASN A 1 109 ? 13.614 0.082 -28.903 1.00 79.31 109 ASN A O 1
ATOM 849 N N . TYR A 1 110 ? 15.569 0.076 -30.001 1.00 73.44 110 TYR A N 1
ATOM 850 C CA . TYR A 1 110 ? 16.380 -0.199 -28.812 1.00 73.44 110 TYR A CA 1
ATOM 851 C C . TYR A 1 110 ? 16.891 1.064 -28.097 1.00 73.44 110 TYR A C 1
ATOM 853 O O . TYR A 1 110 ? 17.235 0.988 -26.920 1.00 73.44 110 TYR A O 1
ATOM 861 N N . ARG A 1 111 ? 16.894 2.244 -28.738 1.00 68.88 111 ARG A N 1
ATOM 862 C CA . ARG A 1 111 ? 17.248 3.520 -28.079 1.00 68.88 111 ARG A CA 1
ATOM 863 C C . ARG A 1 111 ? 16.248 3.934 -27.008 1.00 68.88 111 ARG A C 1
ATOM 865 O O . ARG A 1 111 ? 16.649 4.584 -26.053 1.00 68.88 111 ARG A O 1
ATOM 872 N N . LYS A 1 112 ? 14.980 3.526 -27.127 1.00 59.28 112 LYS A N 1
ATOM 873 C CA . LYS A 1 112 ? 13.940 3.773 -26.108 1.00 59.28 112 LYS A CA 1
ATOM 874 C C . LYS A 1 112 ? 14.261 3.154 -24.736 1.00 59.28 112 LYS A C 1
ATOM 876 O O . LYS A 1 112 ? 13.588 3.454 -23.759 1.00 59.28 112 LYS A O 1
ATOM 881 N N . ALA A 1 113 ? 15.307 2.329 -24.628 1.00 58.12 113 ALA A N 1
ATOM 882 C CA . ALA A 1 113 ? 15.854 1.884 -23.346 1.00 58.12 113 ALA A CA 1
ATOM 883 C C . ALA A 1 113 ? 16.427 3.031 -22.480 1.00 58.12 113 ALA A C 1
ATOM 885 O O . ALA A 1 113 ? 16.599 2.854 -21.274 1.00 58.12 113 ALA A O 1
ATOM 886 N N . GLU A 1 114 ? 16.687 4.207 -23.061 1.00 60.16 114 GLU A N 1
ATOM 887 C CA . GLU A 1 114 ? 17.023 5.425 -22.311 1.00 60.16 114 GLU A CA 1
ATOM 888 C C . GLU A 1 114 ? 15.857 5.847 -21.391 1.00 60.16 114 GLU A C 1
ATOM 890 O O . GLU A 1 114 ? 16.065 6.107 -20.204 1.00 60.16 114 GLU A O 1
ATOM 895 N N . ASP A 1 115 ? 14.613 5.735 -21.874 1.00 64.38 115 ASP A N 1
ATOM 896 C CA . ASP A 1 115 ? 13.403 5.986 -21.078 1.00 64.38 115 ASP A CA 1
ATOM 897 C C . ASP A 1 115 ? 13.153 4.880 -20.040 1.00 64.38 115 ASP A C 1
ATOM 899 O O . ASP A 1 115 ? 12.593 5.136 -18.976 1.00 64.38 115 ASP A O 1
ATOM 903 N N . ALA A 1 116 ? 13.604 3.646 -20.297 1.00 71.88 116 ALA A N 1
ATOM 904 C CA . ALA A 1 116 ? 13.416 2.527 -19.370 1.00 71.88 116 ALA A CA 1
ATOM 905 C C . ALA A 1 116 ? 14.178 2.721 -18.048 1.00 71.88 116 ALA A C 1
ATOM 907 O O . ALA A 1 116 ? 13.687 2.329 -16.990 1.00 71.88 116 ALA A O 1
ATOM 908 N N . THR A 1 117 ? 15.353 3.357 -18.091 1.00 77.12 117 THR A N 1
ATOM 909 C CA . THR A 1 117 ? 16.121 3.680 -16.875 1.00 77.12 117 THR A CA 1
ATOM 910 C C . THR A 1 117 ? 15.426 4.776 -16.066 1.00 77.12 117 THR A C 1
ATOM 912 O O . THR A 1 117 ? 15.354 4.672 -14.842 1.00 77.12 117 THR A O 1
ATOM 915 N N . SER A 1 118 ? 14.857 5.778 -16.747 1.00 81.25 118 SER A N 1
ATOM 916 C CA . SER A 1 118 ? 14.064 6.844 -16.122 1.00 81.25 118 SER A CA 1
ATOM 917 C C . SER A 1 118 ? 12.802 6.284 -15.453 1.00 81.25 118 SER A C 1
ATOM 919 O O . SER A 1 118 ? 12.595 6.464 -14.256 1.00 81.25 118 SER A O 1
ATOM 921 N N . ILE A 1 119 ? 12.031 5.464 -16.177 1.00 84.69 119 ILE A N 1
ATOM 922 C CA . ILE A 1 119 ? 10.829 4.795 -15.653 1.00 84.69 119 ILE A CA 1
ATOM 923 C C . ILE A 1 119 ? 11.175 3.887 -14.462 1.00 84.69 119 ILE A C 1
ATOM 925 O O . ILE A 1 119 ? 10.429 3.823 -13.483 1.00 84.69 119 ILE A O 1
ATOM 929 N N . ALA A 1 120 ? 12.313 3.187 -14.511 1.00 88.00 120 ALA A N 1
ATOM 930 C CA . ALA A 1 120 ? 12.772 2.361 -13.399 1.00 88.00 120 ALA A CA 1
ATOM 931 C C . ALA A 1 120 ? 13.159 3.200 -12.170 1.00 88.00 120 ALA A C 1
ATOM 933 O O . ALA A 1 120 ? 12.871 2.791 -11.044 1.00 88.00 120 ALA A O 1
ATOM 934 N N . ALA A 1 121 ? 13.789 4.362 -12.359 1.00 90.31 121 ALA A N 1
ATOM 935 C CA . ALA A 1 121 ? 14.092 5.290 -11.272 1.00 90.31 121 ALA A CA 1
ATOM 936 C C . ALA A 1 121 ? 12.804 5.826 -10.624 1.00 90.31 121 ALA A C 1
ATOM 938 O O . ALA A 1 121 ? 12.664 5.758 -9.401 1.00 90.31 121 ALA A O 1
ATOM 939 N N . ASP A 1 122 ? 11.823 6.231 -11.431 1.00 92.50 122 ASP A N 1
ATOM 940 C CA . ASP A 1 122 ? 10.510 6.667 -10.948 1.00 92.50 122 ASP A CA 1
ATOM 941 C C . ASP A 1 122 ? 9.783 5.558 -10.181 1.00 92.50 122 ASP A C 1
ATOM 943 O O . ASP A 1 122 ? 9.213 5.794 -9.113 1.00 92.50 122 ASP A O 1
ATOM 947 N N . ALA A 1 123 ? 9.837 4.317 -10.673 1.00 95.81 123 ALA A N 1
ATOM 948 C CA . ALA A 1 123 ? 9.258 3.169 -9.982 1.00 95.81 123 ALA A CA 1
ATOM 949 C C . ALA A 1 123 ? 9.909 2.932 -8.607 1.00 95.81 123 ALA A C 1
ATOM 951 O O . ALA A 1 123 ? 9.208 2.616 -7.642 1.00 95.81 123 ALA A O 1
ATOM 952 N N . ARG A 1 124 ? 11.231 3.121 -8.491 1.00 96.31 124 ARG A N 1
ATOM 953 C CA . ARG A 1 124 ? 11.947 3.018 -7.209 1.00 96.31 124 ARG A CA 1
ATOM 954 C C . ARG A 1 124 ? 11.570 4.143 -6.253 1.00 96.31 124 ARG A C 1
ATOM 956 O O . ARG A 1 124 ? 11.328 3.857 -5.083 1.00 96.31 124 ARG A O 1
ATOM 963 N N . ASN A 1 125 ? 11.453 5.376 -6.741 1.00 97.25 125 ASN A N 1
ATOM 964 C CA . ASN A 1 125 ? 10.997 6.510 -5.932 1.00 97.25 125 ASN A CA 1
ATOM 965 C C . ASN A 1 125 ? 9.581 6.264 -5.392 1.00 97.25 125 ASN A C 1
ATOM 967 O O . ASN A 1 125 ? 9.357 6.333 -4.185 1.00 97.25 125 ASN A O 1
ATOM 971 N N . LYS A 1 126 ? 8.650 5.829 -6.253 1.00 97.88 126 LYS A N 1
ATOM 972 C CA . LYS A 1 126 ? 7.287 5.454 -5.837 1.00 97.88 126 LYS A CA 1
ATOM 973 C C . LYS A 1 126 ? 7.264 4.302 -4.829 1.00 97.88 126 LYS A C 1
ATOM 975 O O . LYS A 1 126 ? 6.352 4.222 -4.010 1.00 97.88 126 LYS A O 1
ATOM 980 N N . LEU A 1 127 ? 8.215 3.369 -4.894 1.00 98.12 127 LEU A N 1
ATOM 981 C CA . LEU A 1 127 ? 8.328 2.296 -3.903 1.00 98.12 127 LEU A CA 1
ATOM 982 C C . LEU A 1 127 ? 8.800 2.834 -2.545 1.00 98.12 127 LEU A C 1
ATOM 984 O O . LEU A 1 127 ? 8.243 2.445 -1.521 1.00 98.12 127 LEU A O 1
ATOM 988 N N . ALA A 1 128 ? 9.768 3.752 -2.538 1.00 98.19 128 ALA A N 1
ATOM 989 C CA . ALA A 1 128 ? 10.236 4.405 -1.319 1.00 98.19 128 ALA A CA 1
ATOM 990 C C . ALA A 1 128 ? 9.119 5.220 -0.640 1.00 98.19 128 ALA A C 1
ATOM 992 O O . ALA A 1 128 ? 8.907 5.089 0.563 1.00 98.19 128 ALA A O 1
ATOM 993 N N . GLU A 1 129 ? 8.328 5.973 -1.410 1.00 98.19 129 GLU A N 1
ATOM 994 C CA . GLU A 1 129 ? 7.158 6.693 -0.884 1.00 98.19 129 GLU A CA 1
ATOM 995 C C . GLU A 1 129 ? 6.112 5.752 -0.273 1.00 98.19 129 GLU A C 1
ATOM 997 O O . GLU A 1 129 ? 5.524 6.045 0.770 1.00 98.19 129 GLU A O 1
ATOM 1002 N N . ARG A 1 130 ? 5.854 4.603 -0.914 1.00 98.38 130 ARG A N 1
ATOM 1003 C CA . ARG A 1 130 ? 4.920 3.600 -0.381 1.00 98.38 130 ARG A CA 1
ATOM 1004 C C . ARG A 1 130 ? 5.407 3.024 0.940 1.00 98.38 130 ARG A C 1
ATOM 1006 O O . ARG A 1 130 ? 4.587 2.842 1.835 1.00 98.38 130 ARG A O 1
ATOM 1013 N N . GLN A 1 131 ? 6.707 2.774 1.066 1.00 98.31 131 GLN A N 1
ATOM 1014 C CA . GLN A 1 131 ? 7.301 2.300 2.312 1.00 98.31 131 GLN A CA 1
ATOM 1015 C C . GLN A 1 131 ? 7.049 3.298 3.450 1.00 98.31 131 GLN A C 1
ATOM 1017 O O . GLN A 1 131 ? 6.523 2.919 4.493 1.00 98.31 131 GLN A O 1
ATOM 1022 N N . GLU A 1 132 ? 7.313 4.587 3.222 1.00 98.12 132 GLU A N 1
ATOM 1023 C CA . GLU A 1 132 ? 7.067 5.628 4.228 1.00 98.12 132 GLU A CA 1
ATOM 1024 C C . GLU A 1 132 ? 5.576 5.725 4.607 1.00 98.12 132 GLU A C 1
ATOM 1026 O O . GLU A 1 132 ? 5.214 5.845 5.782 1.00 98.12 132 GLU A O 1
ATOM 1031 N N . LYS A 1 133 ? 4.678 5.630 3.616 1.00 98.62 133 LYS A N 1
ATOM 1032 C CA . LYS A 1 133 ? 3.225 5.612 3.855 1.00 98.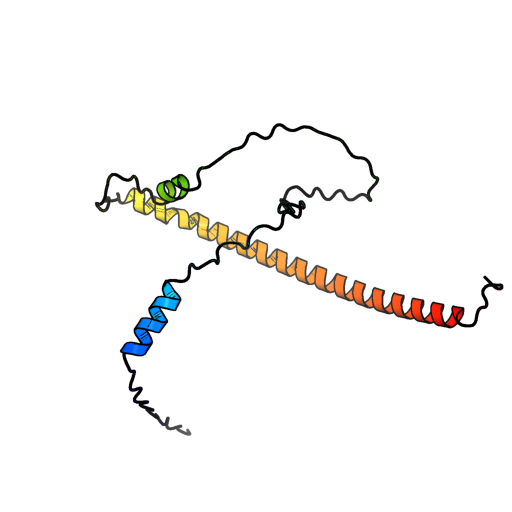62 133 LYS A CA 1
ATOM 1033 C C . LYS A 1 133 ? 2.803 4.405 4.694 1.00 98.62 133 LYS A C 1
ATOM 1035 O O . LYS A 1 133 ? 1.997 4.573 5.609 1.00 98.62 133 LYS A O 1
ATOM 1040 N N . LEU A 1 134 ? 3.348 3.220 4.421 1.00 98.69 134 LEU A N 1
ATOM 1041 C CA . LEU A 1 134 ? 3.067 2.009 5.195 1.00 98.69 134 LEU A CA 1
ATOM 1042 C C . LEU A 1 134 ? 3.541 2.143 6.643 1.00 98.69 134 LEU A C 1
ATOM 1044 O O . LEU A 1 134 ? 2.789 1.816 7.555 1.00 98.69 134 LEU A O 1
ATOM 1048 N N . GLU A 1 135 ? 4.729 2.698 6.875 1.00 98.19 135 GLU A N 1
ATOM 1049 C CA . GLU A 1 135 ? 5.230 2.961 8.231 1.00 98.19 135 GLU A CA 1
ATOM 1050 C C . GLU A 1 135 ? 4.348 3.965 8.989 1.00 98.19 135 GLU A C 1
ATOM 1052 O O . GLU A 1 135 ? 4.113 3.833 10.193 1.00 98.19 135 GLU A O 1
ATOM 1057 N N . ARG A 1 136 ? 3.813 4.974 8.293 1.00 98.44 136 ARG A N 1
ATOM 1058 C CA . ARG A 1 136 ? 2.864 5.934 8.874 1.00 98.44 136 ARG A CA 1
ATOM 1059 C C . ARG A 1 136 ? 1.530 5.279 9.231 1.00 98.44 136 ARG A C 1
ATOM 1061 O O . ARG A 1 136 ? 1.022 5.512 10.325 1.00 98.44 136 ARG A O 1
ATOM 1068 N N . ILE A 1 137 ? 0.972 4.467 8.332 1.00 98.50 137 ILE A N 1
ATOM 1069 C CA . ILE A 1 137 ? -0.269 3.719 8.580 1.00 98.50 137 ILE A CA 1
ATOM 1070 C C . ILE A 1 137 ? -0.068 2.742 9.736 1.00 98.50 137 ILE A C 1
ATOM 1072 O O . ILE A 1 137 ? -0.919 2.669 10.618 1.00 98.50 137 ILE A O 1
ATOM 1076 N N . SER A 1 138 ? 1.069 2.048 9.782 1.00 98.25 138 SER A N 1
ATOM 1077 C CA . SER A 1 138 ? 1.401 1.120 10.863 1.00 98.25 138 SER A CA 1
ATOM 1078 C C . SER A 1 138 ? 1.371 1.806 12.229 1.00 98.25 138 SER A C 1
ATOM 1080 O O . SER A 1 138 ? 0.764 1.269 13.150 1.00 98.25 138 SER A O 1
ATOM 1082 N N . ARG A 1 139 ? 1.966 3.001 12.358 1.00 98.31 139 ARG A N 1
ATOM 1083 C CA . ARG A 1 139 ? 1.927 3.779 13.609 1.00 98.31 139 ARG A CA 1
ATOM 1084 C C . ARG A 1 139 ? 0.507 4.186 13.995 1.00 98.31 139 ARG A C 1
ATOM 1086 O O . ARG A 1 139 ? 0.081 3.910 15.109 1.00 98.31 139 ARG A O 1
ATOM 1093 N N . ARG A 1 140 ? -0.252 4.755 13.052 1.00 98.31 140 ARG A N 1
ATOM 1094 C CA . ARG A 1 140 ? -1.653 5.154 13.283 1.00 98.31 140 ARG A CA 1
ATOM 1095 C C . ARG A 1 140 ? -2.543 3.974 13.666 1.00 98.31 140 ARG A C 1
ATOM 1097 O O . ARG A 1 140 ? -3.443 4.127 14.476 1.00 98.31 140 ARG A O 1
ATOM 1104 N N . THR A 1 141 ? -2.291 2.802 13.089 1.00 98.25 141 THR A N 1
ATOM 1105 C CA . THR A 1 141 ? -3.052 1.586 13.400 1.00 98.25 141 THR A CA 1
ATOM 1106 C C . THR A 1 141 ? -2.721 1.081 14.801 1.00 98.25 141 THR A C 1
ATOM 1108 O O . THR A 1 141 ? -3.628 0.665 15.509 1.00 98.25 141 THR A O 1
ATOM 1111 N N . ALA A 1 142 ? -1.459 1.173 15.236 1.00 98.12 142 ALA A N 1
ATOM 1112 C CA . ALA A 1 142 ? -1.084 0.845 16.609 1.00 98.12 142 ALA A CA 1
ATOM 1113 C C . ALA A 1 142 ? -1.745 1.791 17.629 1.00 98.12 142 ALA A C 1
ATOM 1115 O O . ALA A 1 142 ? -2.305 1.323 18.613 1.00 98.12 142 ALA A O 1
ATOM 1116 N N . GLU A 1 143 ? -1.747 3.102 17.362 1.00 97.75 143 GLU A N 1
ATOM 1117 C CA . GLU A 1 143 ? -2.435 4.099 18.201 1.00 97.75 143 GLU A CA 1
ATOM 1118 C C . GLU A 1 143 ? -3.955 3.868 18.241 1.00 97.75 143 GLU A C 1
ATOM 1120 O O . GLU A 1 143 ? -4.574 3.917 19.306 1.00 97.75 143 GLU A O 1
ATOM 1125 N N . LEU A 1 144 ? -4.562 3.574 17.086 1.00 98.12 144 LEU A N 1
ATOM 1126 C CA . LEU A 1 144 ? -5.985 3.257 16.990 1.00 98.12 144 LEU A CA 1
ATOM 1127 C C . LEU A 1 144 ? -6.329 1.971 17.748 1.00 98.12 144 LEU A C 1
ATOM 1129 O O . LEU A 1 144 ? -7.357 1.926 18.416 1.00 98.12 144 LEU A O 1
ATOM 1133 N N . GLN A 1 145 ? -5.477 0.946 17.664 1.00 98.19 145 GLN A N 1
ATOM 1134 C CA . GLN A 1 145 ? -5.654 -0.299 18.405 1.00 98.19 145 GLN A CA 1
ATOM 1135 C C . GLN A 1 145 ? -5.619 -0.043 19.914 1.00 98.19 145 GLN A C 1
ATOM 1137 O O . GLN A 1 145 ? -6.553 -0.447 20.601 1.00 98.19 145 GLN A O 1
ATOM 1142 N N . SER A 1 146 ? -4.607 0.668 20.424 1.00 98.00 146 SER A N 1
ATOM 1143 C CA . SER A 1 146 ? -4.550 1.001 21.853 1.00 98.00 146 SER A CA 1
ATOM 1144 C C . SER A 1 146 ? -5.758 1.828 22.294 1.00 98.00 146 SER A C 1
ATOM 1146 O O . SER A 1 146 ? -6.359 1.538 23.321 1.00 98.00 146 SER A O 1
ATOM 1148 N N . GLY A 1 147 ? -6.183 2.800 21.477 1.00 98.12 147 GLY A N 1
ATOM 1149 C CA . GLY A 1 147 ? -7.382 3.583 21.769 1.00 98.12 147 GLY A CA 1
ATOM 1150 C C . GLY A 1 147 ? -8.638 2.711 21.826 1.00 98.12 147 GLY A C 1
ATOM 1151 O O . GLY A 1 147 ? -9.450 2.861 22.733 1.00 98.12 147 GLY A O 1
ATOM 1152 N N . ALA A 1 148 ? -8.795 1.766 20.896 1.00 98.06 148 ALA A N 1
ATOM 1153 C CA . ALA A 1 148 ? -9.920 0.833 20.890 1.00 98.06 148 ALA A CA 1
ATOM 1154 C C . ALA A 1 148 ? -9.930 -0.091 22.122 1.00 98.06 148 ALA A C 1
ATOM 1156 O O . ALA A 1 148 ? -11.001 -0.370 22.661 1.00 98.06 148 ALA A O 1
ATOM 1157 N N . GLU A 1 149 ? -8.761 -0.532 22.592 1.00 97.75 149 GLU A N 1
ATOM 1158 C CA . GLU A 1 149 ? -8.615 -1.323 23.822 1.00 97.75 149 GLU A CA 1
ATOM 1159 C C . GLU A 1 149 ? -9.021 -0.516 25.072 1.00 97.75 149 GLU A C 1
ATOM 1161 O O . GLU A 1 149 ? -9.759 -1.025 25.925 1.00 97.75 149 GLU A O 1
ATOM 1166 N N . ASP A 1 150 ? -8.638 0.762 25.145 1.00 97.62 150 ASP A N 1
ATOM 1167 C CA . ASP A 1 150 ? -9.052 1.674 26.219 1.00 97.62 150 ASP A CA 1
ATOM 1168 C C . ASP A 1 150 ? -10.572 1.916 26.204 1.00 97.62 150 ASP A C 1
ATOM 1170 O O . ASP A 1 150 ? -11.238 1.828 27.241 1.00 97.62 150 ASP A O 1
ATOM 1174 N N . PHE A 1 151 ? -11.152 2.160 25.022 1.00 97.75 151 PHE A N 1
ATOM 1175 C CA . PHE A 1 151 ? -12.601 2.325 24.865 1.00 97.75 151 PHE A CA 1
ATOM 1176 C C . PHE A 1 151 ? -13.374 1.059 25.240 1.00 97.75 151 PHE A C 1
ATOM 1178 O O . PHE A 1 151 ? -14.416 1.157 25.889 1.00 97.75 151 PHE A O 1
ATOM 1185 N N . SER A 1 152 ? -12.875 -0.123 24.866 1.00 97.88 152 SER A N 1
ATOM 1186 C CA . SER A 1 152 ? -13.488 -1.399 25.250 1.00 97.88 152 SER A CA 1
ATOM 1187 C C . SER A 1 152 ? -13.480 -1.577 26.764 1.00 97.88 152 SER A C 1
ATOM 1189 O O . SER A 1 152 ? -14.501 -1.931 27.346 1.00 97.88 152 SER A O 1
ATOM 1191 N N . SER A 1 153 ? -12.354 -1.274 27.412 1.00 97.56 153 SER A N 1
ATOM 1192 C CA . SER A 1 153 ? -12.223 -1.379 28.868 1.00 97.56 153 SER A CA 1
ATOM 1193 C C . SER A 1 153 ? -13.198 -0.444 29.594 1.00 97.56 153 SER A C 1
ATOM 1195 O O . SER A 1 153 ? -13.841 -0.843 30.566 1.00 97.56 153 SER A O 1
ATOM 1197 N N . LEU A 1 154 ? -13.361 0.783 29.089 1.00 97.31 154 LEU A N 1
ATOM 1198 C CA . LEU A 1 154 ? -14.327 1.750 29.611 1.00 97.31 154 LEU A CA 1
ATOM 1199 C C . LEU A 1 154 ? -15.780 1.297 29.403 1.00 97.31 154 LEU A C 1
ATOM 1201 O O . LEU A 1 154 ? -16.614 1.450 30.295 1.00 97.31 154 LEU A O 1
ATOM 1205 N N . ALA A 1 155 ? -16.093 0.735 28.235 1.00 96.69 155 ALA A N 1
ATOM 1206 C CA . ALA A 1 155 ? -17.421 0.210 27.943 1.00 96.69 155 ALA A CA 1
ATOM 1207 C C . ALA A 1 155 ? -17.774 -0.971 28.860 1.00 96.69 155 ALA A C 1
ATOM 1209 O O . ALA A 1 155 ? -18.874 -1.004 29.411 1.00 96.69 155 ALA A O 1
ATOM 1210 N N . ASP A 1 156 ? -16.834 -1.889 29.092 1.00 96.06 156 ASP A N 1
ATOM 1211 C CA . ASP A 1 156 ? -17.012 -3.009 30.021 1.00 96.06 156 ASP A CA 1
ATOM 1212 C C . ASP A 1 156 ? -17.238 -2.529 31.460 1.00 96.06 156 ASP A C 1
ATOM 1214 O O . ASP A 1 156 ? -18.046 -3.099 32.199 1.00 96.06 156 ASP A O 1
ATOM 1218 N N . GLU A 1 157 ? -16.546 -1.467 31.878 1.00 95.06 157 GLU A N 1
ATOM 1219 C CA . GLU A 1 157 ? -16.782 -0.839 33.179 1.00 95.06 157 GLU A CA 1
ATOM 1220 C C . GLU A 1 157 ? -18.180 -0.212 33.261 1.00 95.06 157 GLU A C 1
ATOM 1222 O O . GLU A 1 157 ? -18.886 -0.415 34.253 1.00 95.06 157 GLU A O 1
ATOM 1227 N N . LEU A 1 158 ? -18.624 0.483 32.209 1.00 93.62 158 LEU A N 1
ATOM 1228 C CA . LEU A 1 158 ? -19.966 1.061 32.147 1.00 93.62 158 LEU A CA 1
ATOM 1229 C C . LEU A 1 158 ? -21.047 -0.022 32.225 1.00 93.62 158 LEU A C 1
ATOM 1231 O O . LEU A 1 158 ? -22.016 0.140 32.967 1.00 93.62 158 LEU A O 1
ATOM 1235 N N . VAL A 1 159 ? -20.871 -1.140 31.514 1.00 93.56 159 VAL A N 1
ATOM 1236 C CA . VAL A 1 159 ? -21.781 -2.291 31.581 1.00 93.56 159 VAL A CA 1
ATOM 1237 C C . VAL A 1 159 ? -21.862 -2.809 33.015 1.00 93.56 159 VAL A C 1
ATOM 1239 O O . VAL A 1 159 ? -22.960 -2.870 33.560 1.00 93.56 159 VAL A O 1
ATOM 1242 N N . LYS A 1 160 ? -20.729 -3.056 33.683 1.00 92.69 160 LYS A N 1
ATOM 1243 C CA . LYS A 1 160 ? -20.702 -3.483 35.098 1.00 92.69 160 LYS A CA 1
ATOM 1244 C C . LYS A 1 160 ? -21.367 -2.476 36.041 1.00 92.69 160 LYS A C 1
ATOM 1246 O O . LYS A 1 160 ? -22.062 -2.860 36.984 1.00 92.69 160 LYS A O 1
ATOM 1251 N N . ALA A 1 161 ? -21.174 -1.179 35.804 1.00 89.94 161 ALA A N 1
ATOM 1252 C CA . ALA A 1 161 ? -21.819 -0.126 36.586 1.00 89.94 161 ALA A CA 1
ATOM 1253 C C . ALA A 1 161 ? -23.343 -0.094 36.364 1.00 89.94 161 ALA A C 1
ATOM 1255 O O . ALA A 1 161 ? -24.106 0.210 37.286 1.00 89.94 161 ALA A O 1
ATOM 1256 N N . MET A 1 162 ? -23.795 -0.423 35.153 1.00 88.19 162 MET A N 1
ATOM 1257 C CA . MET A 1 162 ? -25.207 -0.450 34.779 1.00 88.19 162 MET A CA 1
ATOM 1258 C C . MET A 1 162 ? -25.916 -1.766 35.122 1.00 88.19 162 MET A C 1
ATOM 1260 O O . MET A 1 162 ? -27.111 -1.725 35.394 1.00 88.19 162 MET A O 1
ATOM 1264 N N . GLU A 1 163 ? -25.218 -2.902 35.191 1.00 85.31 163 GLU A N 1
ATOM 1265 C CA . GLU A 1 163 ? -25.779 -4.222 35.542 1.00 85.31 163 GLU A CA 1
ATOM 1266 C C . GLU A 1 163 ? -26.534 -4.210 36.882 1.00 85.31 163 GLU A C 1
ATOM 1268 O O . GLU A 1 163 ? -27.527 -4.915 37.060 1.00 85.31 163 GLU A O 1
ATOM 1273 N N . ASN A 1 164 ? -26.100 -3.362 37.817 1.00 77.12 164 ASN A N 1
ATOM 1274 C CA . ASN A 1 164 ? -26.706 -3.230 39.142 1.00 77.12 164 ASN A CA 1
ATOM 1275 C C . ASN A 1 164 ? -27.766 -2.117 39.232 1.00 77.12 164 ASN A C 1
ATOM 1277 O O . ASN A 1 164 ? -28.390 -1.942 40.284 1.00 77.12 164 ASN A O 1
ATOM 1281 N N . ARG A 1 165 ? -27.991 -1.357 38.152 1.00 82.81 165 ARG A N 1
ATOM 1282 C CA . ARG A 1 165 ? -29.001 -0.297 38.095 1.00 82.81 165 ARG A CA 1
ATOM 1283 C C . ARG A 1 165 ? -30.310 -0.840 37.557 1.00 82.81 165 ARG A C 1
ATOM 1285 O O . ARG A 1 165 ? -30.382 -1.458 36.500 1.00 82.81 165 ARG A O 1
ATOM 1292 N N . LYS A 1 166 ? -31.387 -0.562 38.282 1.00 79.69 166 LYS A N 1
ATOM 1293 C CA . LYS A 1 166 ? -32.728 -0.901 37.816 1.00 79.69 166 LYS A CA 1
ATOM 1294 C C . LYS A 1 166 ? -33.241 0.200 36.888 1.00 79.69 166 LYS A C 1
ATOM 1296 O O . LYS A 1 166 ? -32.911 1.364 37.082 1.00 79.69 166 LYS A O 1
ATOM 1301 N N . TRP A 1 167 ? -34.077 -0.151 35.912 1.00 78.12 167 TRP A N 1
ATOM 1302 C CA . TRP A 1 167 ? -34.556 0.789 34.885 1.00 78.12 167 TRP A CA 1
ATOM 1303 C C . TRP A 1 167 ? -35.308 2.009 35.438 1.00 78.12 167 TRP A C 1
ATOM 1305 O O . TRP A 1 167 ? -35.358 3.042 34.788 1.00 78.12 167 TRP A O 1
ATOM 1315 N N . TRP A 1 168 ? -35.851 1.914 36.651 1.00 78.25 168 TRP A N 1
ATOM 1316 C CA . TRP A 1 168 ? -36.485 3.025 37.370 1.00 78.25 168 TRP A CA 1
ATOM 1317 C C . TRP A 1 168 ? -35.494 3.970 38.083 1.00 78.25 168 TRP A C 1
ATOM 1319 O O . TRP A 1 168 ? -35.924 4.870 38.796 1.00 78.25 168 TRP A O 1
ATOM 1329 N N . GLN A 1 169 ? -34.180 3.764 37.939 1.00 74.44 169 GLN A N 1
ATOM 1330 C CA . GLN A 1 169 ? -33.111 4.645 38.447 1.00 74.44 169 GLN A CA 1
ATOM 1331 C C . GLN A 1 169 ? -32.314 5.329 37.320 1.00 74.44 169 GLN A C 1
ATOM 1333 O O . GLN A 1 169 ? -31.246 5.885 37.590 1.00 74.44 169 GLN A O 1
ATOM 1338 N N . ILE A 1 170 ? -32.799 5.233 36.078 1.00 66.44 170 ILE A N 1
ATOM 1339 C CA . ILE A 1 170 ? -32.259 5.908 34.890 1.00 66.44 170 ILE A CA 1
ATOM 1340 C C . ILE A 1 170 ? -32.979 7.242 34.714 1.00 66.44 170 ILE A C 1
ATOM 1342 O O . ILE A 1 170 ? -34.223 7.249 34.854 1.00 66.44 170 ILE A O 1
#

Sequence (170 aa):
MRRFKGQKVDQTVDIILNPKSSVAHLEGTFAKPPFPDSSPIVKDSNEFAAPDIDDIEIDDEPPLHTAPSSSCDVRSIKRAKGAEREQLLGMSDDDMKPRLRTPDEIRANYRKAEDATSIAADARNKLAERQEKLERISRRTAELQSGAEDFSSLADELVKAMENRKWWQI

pLDDT: mean 70.01, std 19.11, range [36.25, 98.69]

Radius of gyration: 33.09 Å; chains: 1; bounding box: 79×66×86 Å

Foldseek 3Di:
DDDDDDDDDPPPDPPPDPVVVVVVVVCVVVVDDPDPDDDPDPPPPDPPDPPPPVPDPPDPDDDDDDDDDDDDDDPDPDDDVPVVVCVVVVPDPPDPDDDDDDPVVVCVVVVCVVVVVVVVVVVVVVVVVVVVVVVVVVVVVVVVVVVVVVVVVVVVVVCVVCVPDDPVND

Secondary structure (DSSP, 8-state):
-PPPPPPP----------HHHHHHHHHHHHSS-SS-------------PPP-GGG----SS-------------------TTHHHHHHHT--TT--S-----HHHHHHHHHTHHHHHHHHHHHHHHHHHHHHHHHHHHHHHHHHHHHHHHHHHHHHHHHHHHHT--GGG-

InterPro domains:
  IPR042855 v-SNARE, coiled-coil homology domain [PF00957] (113-167)
  IPR042855 v-SNARE, coiled-coil homology domain [PS50892] (105-169)

Organism: Rhizophora mucronata (NCBI:txid61149)

=== Feature glossary ===
Legend for the data blocks above and below:

— What the protein is —

The amino-acid sequence is the protein's primary structure: the linear order of residues from the N-terminus to the C-terminus, written in one-letter code. Everything else here — the 3D coordinates, the secondary structure, the domain annotations — is ultimately a consequence of this string.

Database cross-references. InterPro integrates a dozen domain/family signature databases into unified entries with residue-range hits. GO terms attach function/process/location labels with evidence codes. CATH codes position the fold in a four-level structural taxonomy. Organism is the NCBI-taxonomy species name.

— Where its atoms are —

The mmCIF block holds the 3D Cartesian coordinates of each backbone atom (N, Cα, C, O) in ångströms. mmCIF is the PDB's canonical archive format — a tagged-loop text representation of the atomic model.

The six renders are orthographic views along the three Cartesian axes in both directions. Representation (cartoon, sticks, or surface) and color scheme (sequence-rainbow or by-chain) vary across proteins so the training set covers all the common visualization conventions.

— Local backbone conformation —

Secondary structure is the local, repeating backbone conformation. DSSP classifies it into eight states by reading the hydrogen-bond network: three helix types (H, G, I), two β types (E, B), two non-regular types (T, S), and unstructured coil (-).

SS3 is a coarse helix/strand/coil call (letters a/b/c) made by the P-SEA algorithm from inter-Cα distances and dihedrals. It is less detailed than DSSP but needs only Cα positions.

Backbone dihedral angles. Every residue except chain termini has a φ (preceding-C → N → Cα → C) and a ψ (N → Cα → C → next-N). They are reported in degrees following the IUPAC sign convention. Secondary structure is essentially a statement about which (φ, ψ) basin each residue occupies.

— Global shape and packing —

The geometric summary reports three shape descriptors. Rg (radius of gyration) measures how spread out the Cα atoms are about their centre of mass; compact globular proteins have small Rg, elongated or unfolded ones large. Cα contacts (<8 Å, |i−j|>4) count long-range residue pairs in spatial proximity — high for tightly packed folds, near zero for rods or random coil. The bounding-box extents give the protein's footprint along x, y, z in Å.

Solvent accessibility: the surface area of each residue that a 1.4 Å water probe can touch, in Å². When only backbone atoms are present the absolute values are lower than full-atom SASA (side chains contribute most of the area) and are flagged as backbone-only.

Plot images: a contact map (which residues are close in 3D, as an N×N binary image), a Ramachandran scatter (backbone torsion angles, revealing secondary-structure composition at a glance), and — for AlphaFold structures — a PAE heatmap (pairwise prediction confidence).

— Structural neighborhood —

Foldseek's 3Di representation compresses backbone geometry into a per-residue letter drawn from a learned twenty-state alphabet. It captures the tertiary interaction pattern around each residue — which residues are packed against it in space, regardless of where they are in sequence.

Structural nearest neighbors (via Foldseek easy-search vs the PDB). Reported per hit: target PDB id, E-value, and alignment TM-score. A TM-score above ~0.5 is the conventional threshold for 'same fold'.

— Confidence and disorder —

pLDDT (predicted Local Distance Difference Test) is AlphaFold's per-residue confidence score, rang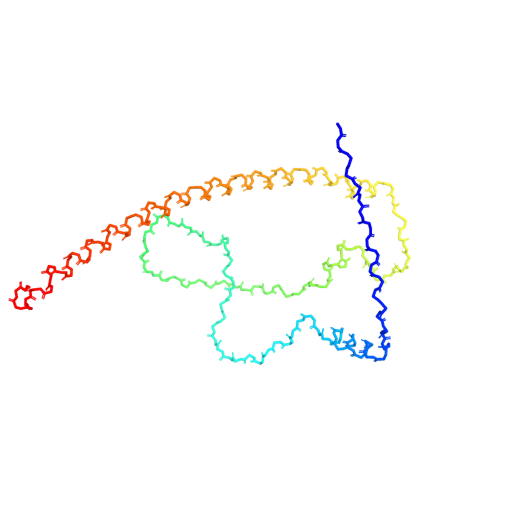ing from 0 to 100. Values above 90 indicate high confidence (typically well-packed cores); 70–90 is confident; 50–70 low confidence; below 50 usually means the region is disordered or the prediction is unreliable there. AlphaFold stores pLDDT in the mmCIF B-factor column.

For experimental (PDB) structures, the B-factor (temperature factor) quantifies the positional spread of each atom in the crystal — a combination of thermal vibration and static disorder — in units of Å². High B-factors mark flexible loops or poorly resolved regions; low B-factors mark the rigid, well-ordered core.

Predicted Aligned Error (PAE) is an AlphaFold confidence matrix: entry (i, j) is the expected error in the position of residue j, in ångströms, when the prediction is superimposed on the true structure at residue i. Low PAE within a block of residues means that block is internally rigid and well-predicted; high PAE between two blocks means their relative placement is uncertain even if each block individually is confident.